Protein AF-A0A1I1ZX93-F1 (afdb_monomer)

Solvent-accessible surface area (backbone atoms only — not comparable to full-atom values): 6500 Å² total; per-residue (Å²): 134,80,71,89,68,64,62,81,87,48,62,95,45,62,65,57,70,69,57,46,49,52,34,53,52,52,61,56,42,41,72,55,48,50,51,49,38,54,50,45,72,72,42,89,90,62,54,70,66,58,43,51,51,46,43,49,55,51,48,22,47,54,53,23,50,68,76,40,60,74,93,37,45,62,59,43,50,40,35,64,66,70,63,45,89,54,87,86,48,97,61,74,73,44,48,66,49,41,37,47,34,44,40,38,29,28,51,56,66,64,77,100

Radius of gyration: 15.12 Å; Cα contacts (8 Å, |Δi|>4): 85; chains: 1; bounding box: 36×27×42 Å

Secondary structure (DSSP, 8-state):
---TT--TT-GGGPPPHHHHHHHHHHHHTHHHHHHHHHHHHHSTT--HHHHHHHHHHHHHHHHHHHTS-HHHHHHHHHHHHS----TT-S-TTHHHHHHHHHHHHHHHTT--

Structure (mmCIF, N/CA/C/O backbone):
data_AF-A0A1I1ZX93-F1
#
_entry.id   AF-A0A1I1ZX93-F1
#
loop_
_atom_site.group_PDB
_atom_site.id
_atom_site.type_symbol
_atom_site.label_atom_id
_atom_site.label_alt_id
_atom_site.label_comp_id
_atom_site.label_asym_id
_atom_site.label_entity_id
_atom_site.label_seq_id
_atom_site.pdbx_PDB_ins_code
_atom_site.Cartn_x
_atom_site.Cartn_y
_atom_site.Cartn_z
_atom_site.occupancy
_atom_site.B_iso_or_equiv
_atom_site.auth_seq_id
_atom_site.auth_comp_id
_atom_site.auth_asym_id
_atom_site.auth_atom_id
_atom_site.pdbx_PDB_model_num
ATOM 1 N N . MET A 1 1 ? -7.519 0.123 -19.230 1.00 47.06 1 MET A N 1
ATOM 2 C CA . MET A 1 1 ? -6.353 0.951 -18.843 1.00 47.06 1 MET A CA 1
ATOM 3 C C . MET A 1 1 ? -5.118 0.078 -19.009 1.00 47.06 1 MET A C 1
ATOM 5 O O . MET A 1 1 ? -5.168 -1.063 -18.581 1.00 47.06 1 MET A O 1
ATOM 9 N N . ALA A 1 2 ? -4.073 0.535 -19.701 1.00 46.06 2 ALA A N 1
ATOM 10 C CA . ALA A 1 2 ? -2.895 -0.296 -19.967 1.00 46.06 2 ALA A CA 1
ATOM 11 C C . ALA A 1 2 ? -1.992 -0.417 -18.722 1.00 46.06 2 ALA A C 1
ATOM 13 O O . ALA A 1 2 ? -1.855 0.540 -17.957 1.00 46.06 2 ALA A O 1
ATOM 14 N N . ARG A 1 3 ? -1.366 -1.589 -18.534 1.00 57.75 3 ARG A N 1
ATOM 15 C CA . ARG A 1 3 ? -0.427 -1.935 -17.445 1.00 57.75 3 ARG A CA 1
ATOM 16 C C . ARG A 1 3 ? 0.922 -1.213 -17.577 1.00 57.75 3 ARG A C 1
ATOM 18 O O . ARG A 1 3 ? 1.964 -1.855 -17.519 1.00 57.75 3 ARG A O 1
ATOM 25 N N . GLU A 1 4 ? 0.937 0.104 -17.774 1.00 54.69 4 GLU A N 1
ATOM 26 C CA . GLU A 1 4 ? 2.149 0.852 -18.169 1.00 54.69 4 GLU A CA 1
ATOM 27 C C . GLU A 1 4 ? 3.353 0.692 -17.215 1.00 54.69 4 GLU A C 1
ATOM 29 O O . GLU A 1 4 ? 4.476 1.022 -17.585 1.00 54.69 4 GLU A O 1
ATOM 34 N N . TRP A 1 5 ? 3.158 0.154 -16.003 1.00 62.34 5 TRP A N 1
ATOM 35 C CA . TRP A 1 5 ? 4.179 0.137 -14.952 1.00 62.34 5 TRP A CA 1
ATOM 36 C C . TRP A 1 5 ? 4.493 -1.242 -14.355 1.00 62.34 5 TRP A C 1
ATOM 38 O O . TRP A 1 5 ? 5.454 -1.338 -13.591 1.00 62.34 5 TRP A O 1
ATOM 48 N N . GLN A 1 6 ? 3.713 -2.294 -1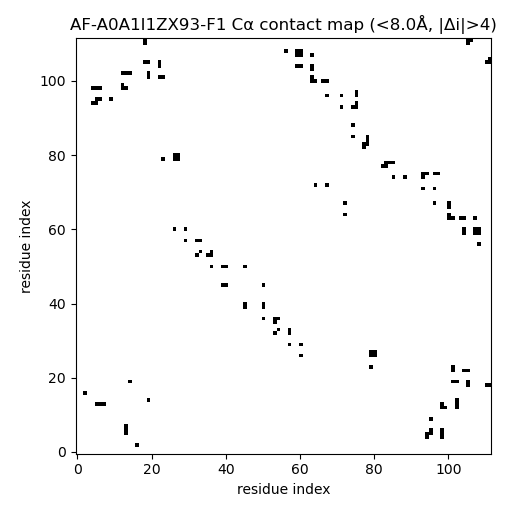4.644 1.00 70.44 6 GLN A N 1
ATOM 49 C CA . GLN A 1 6 ? 4.033 -3.646 -14.160 1.00 70.44 6 GLN A CA 1
ATOM 50 C C . GLN A 1 6 ? 5.005 -4.325 -15.122 1.00 70.44 6 GLN A C 1
ATOM 52 O O . GLN A 1 6 ? 4.723 -4.486 -16.309 1.00 70.44 6 GLN A O 1
ATOM 57 N N . GLN A 1 7 ? 6.148 -4.757 -14.603 1.00 77.25 7 GLN A N 1
ATOM 58 C CA . GLN A 1 7 ? 7.121 -5.499 -15.388 1.00 77.25 7 GLN A CA 1
ATOM 59 C C . GLN A 1 7 ? 6.656 -6.948 -15.526 1.00 77.25 7 GLN A C 1
ATOM 61 O O . GLN A 1 7 ? 6.523 -7.670 -14.539 1.00 77.25 7 GLN A O 1
ATOM 66 N N . THR A 1 8 ? 6.461 -7.395 -16.765 1.00 77.38 8 THR A N 1
ATOM 67 C CA . THR A 1 8 ? 6.012 -8.761 -17.083 1.00 77.38 8 THR A CA 1
ATOM 68 C C . THR A 1 8 ? 7.072 -9.826 -16.809 1.00 77.38 8 THR A C 1
ATOM 70 O O . THR A 1 8 ? 6.731 -10.981 -16.589 1.00 77.38 8 THR A O 1
ATOM 73 N N . LYS A 1 9 ? 8.356 -9.442 -16.772 1.00 79.44 9 LYS A N 1
ATOM 74 C CA . LYS A 1 9 ? 9.471 -10.345 -16.441 1.00 79.44 9 LYS A CA 1
ATOM 75 C C . LYS A 1 9 ? 9.497 -10.762 -14.968 1.00 79.44 9 LYS A C 1
ATOM 77 O O . LYS A 1 9 ? 10.142 -11.748 -14.639 1.00 79.44 9 LYS A O 1
ATOM 82 N N . MET A 1 10 ? 8.839 -10.009 -14.085 1.00 81.50 10 MET A N 1
ATOM 83 C CA . MET A 1 10 ? 8.834 -10.273 -12.648 1.00 81.50 10 MET A CA 1
ATOM 84 C C . MET A 1 10 ? 7.526 -10.977 -12.261 1.00 81.50 10 MET A C 1
ATOM 86 O O . MET A 1 10 ? 6.627 -10.373 -11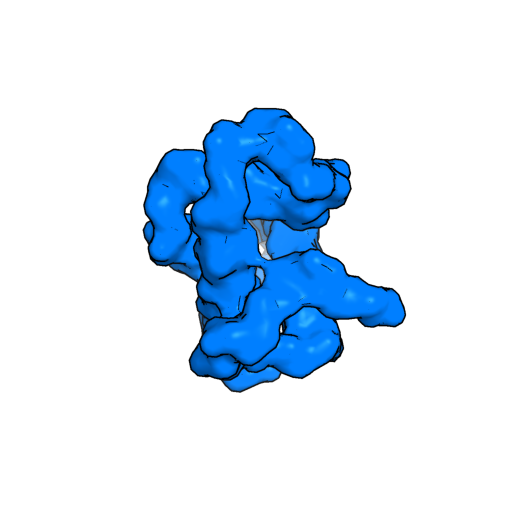.677 1.00 81.50 10 MET A O 1
ATOM 90 N N . THR A 1 11 ? 7.420 -12.248 -12.653 1.00 80.88 11 THR A N 1
ATOM 91 C CA . THR A 1 11 ? 6.194 -13.063 -12.585 1.00 80.88 11 THR A CA 1
ATOM 92 C C . THR A 1 11 ? 5.679 -13.262 -11.164 1.00 80.88 11 THR A C 1
ATOM 94 O O . THR A 1 11 ? 4.477 -13.163 -10.944 1.00 80.88 11 THR A O 1
ATOM 97 N N . ASP A 1 12 ? 6.575 -13.447 -10.194 1.00 86.69 12 ASP A N 1
ATOM 98 C CA . ASP A 1 12 ? 6.211 -13.763 -8.801 1.00 86.69 12 ASP A CA 1
ATOM 99 C C . ASP A 1 12 ? 5.493 -12.610 -8.086 1.00 86.69 12 ASP A C 1
ATOM 101 O O . ASP A 1 12 ? 4.823 -12.806 -7.080 1.00 86.69 12 ASP A O 1
ATOM 105 N N . PHE A 1 13 ? 5.635 -11.392 -8.610 1.00 87.94 13 PHE A N 1
ATOM 106 C CA . PHE A 1 13 ? 5.052 -10.173 -8.051 1.00 87.94 13 PHE A CA 1
ATOM 107 C C . PHE A 1 13 ? 4.039 -9.545 -9.015 1.00 87.94 13 PHE A C 1
ATOM 109 O O . PHE A 1 13 ? 3.766 -8.341 -8.952 1.00 87.94 13 PHE A O 1
ATOM 116 N N . LEU A 1 14 ? 3.544 -10.319 -9.983 1.00 88.81 14 LEU A N 1
ATOM 117 C CA . LEU A 1 14 ? 2.541 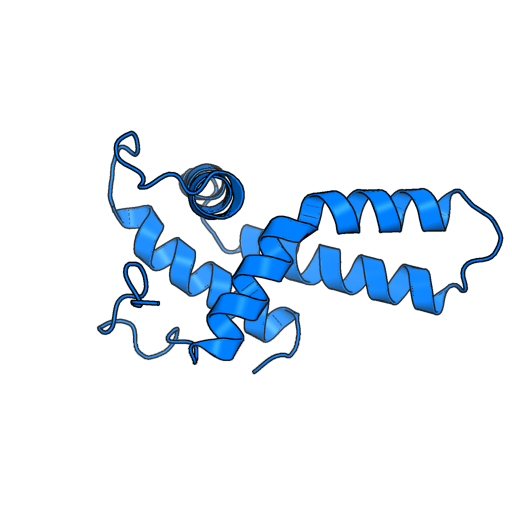-9.862 -10.931 1.00 88.81 14 LEU A CA 1
ATOM 118 C C . LEU A 1 14 ? 1.157 -9.972 -10.284 1.00 88.81 14 LEU A C 1
ATOM 120 O O . LEU A 1 14 ? 0.744 -11.047 -9.862 1.00 88.81 14 LEU A O 1
ATOM 124 N N . LEU A 1 15 ? 0.440 -8.853 -10.209 1.00 88.81 15 LEU A N 1
ATOM 125 C CA . LEU A 1 15 ? -0.923 -8.826 -9.680 1.00 88.81 15 LEU A CA 1
ATOM 126 C C . LEU A 1 15 ? -1.940 -8.823 -10.826 1.00 88.81 15 LEU A C 1
ATOM 128 O O . LEU A 1 15 ? -1.692 -8.126 -11.816 1.00 88.81 15 LEU A O 1
ATOM 132 N N . PRO A 1 16 ? -3.097 -9.499 -10.671 1.00 91.19 16 PRO A N 1
ATOM 133 C CA . PRO A 1 16 ? -4.268 -9.258 -11.511 1.00 91.19 16 PRO A CA 1
ATOM 134 C C . PRO A 1 16 ? -4.642 -7.771 -11.527 1.00 91.19 16 PR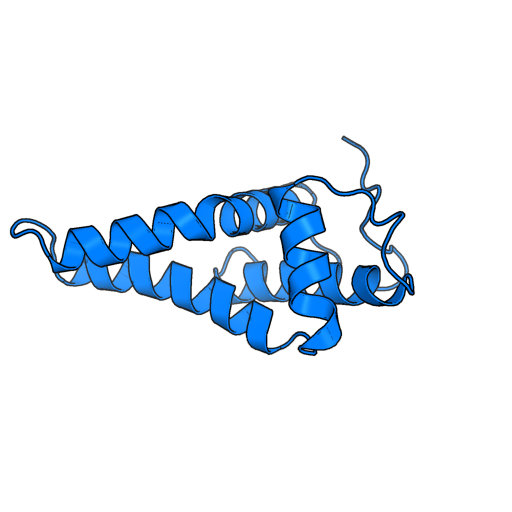O A C 1
ATOM 136 O O . PRO A 1 16 ? -4.374 -7.051 -10.560 1.00 91.19 16 PRO A O 1
ATOM 139 N N . ASP A 1 17 ? -5.272 -7.305 -12.604 1.00 88.06 17 ASP A N 1
ATOM 140 C CA . ASP A 1 17 ? -5.546 -5.876 -12.808 1.00 88.06 17 ASP A CA 1
ATOM 141 C C . ASP A 1 17 ? -6.423 -5.314 -11.683 1.00 88.06 17 ASP A C 1
ATOM 143 O O . ASP A 1 17 ? -6.138 -4.246 -11.135 1.00 88.06 17 ASP A O 1
ATOM 147 N N . GLU A 1 18 ? -7.447 -6.061 -11.279 1.00 90.50 18 GLU A N 1
ATOM 148 C CA . GLU A 1 18 ? -8.370 -5.686 -10.211 1.00 90.50 18 GLU A CA 1
ATOM 149 C C . GLU A 1 18 ? -7.623 -5.490 -8.891 1.00 90.50 18 GLU A C 1
ATOM 151 O O . GLU A 1 18 ? -7.773 -4.458 -8.233 1.00 90.50 18 GLU A O 1
ATOM 156 N N . VAL A 1 19 ? -6.763 -6.449 -8.542 1.00 92.31 19 VAL A N 1
ATOM 157 C CA . VAL A 1 19 ? -5.952 -6.411 -7.321 1.00 92.31 19 VAL A CA 1
ATOM 158 C C . VAL A 1 19 ? -4.962 -5.253 -7.376 1.00 92.31 19 VAL A C 1
ATOM 160 O O . VAL A 1 19 ? -4.836 -4.493 -6.416 1.00 92.31 19 VAL A O 1
ATOM 163 N N . TYR A 1 20 ? -4.293 -5.061 -8.515 1.00 91.38 20 TYR A N 1
ATOM 164 C CA . TYR A 1 20 ? -3.365 -3.954 -8.714 1.00 91.38 20 TYR A CA 1
ATOM 165 C C . TYR A 1 20 ? -4.038 -2.605 -8.450 1.00 91.38 20 TYR A C 1
ATOM 167 O O . TYR A 1 20 ? -3.515 -1.789 -7.681 1.00 91.38 20 TYR A O 1
ATOM 175 N N . TYR A 1 21 ? -5.209 -2.373 -9.050 1.00 90.56 21 TYR A N 1
ATOM 176 C CA . TYR A 1 21 ? -5.9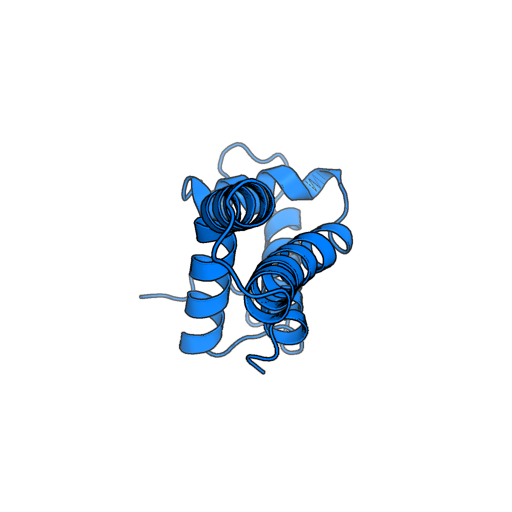44 -1.133 -8.842 1.00 90.56 21 TYR A CA 1
ATOM 177 C C . TYR A 1 21 ? -6.431 -1.002 -7.401 1.00 90.56 21 TYR A C 1
ATOM 179 O O . TYR A 1 21 ? -6.287 0.079 -6.830 1.00 90.56 21 TYR A O 1
ATOM 187 N N . GLN A 1 22 ? -6.932 -2.070 -6.778 1.00 93.06 22 GLN A N 1
ATOM 188 C CA . GLN A 1 22 ? -7.331 -2.047 -5.367 1.00 93.06 22 GLN A CA 1
ATOM 189 C C . GLN A 1 22 ? -6.173 -1.636 -4.449 1.00 93.06 22 GLN A C 1
ATOM 191 O O . GLN A 1 22 ? -6.339 -0.733 -3.626 1.00 93.06 22 GLN A O 1
ATOM 196 N N . CYS A 1 23 ? -4.982 -2.213 -4.627 1.00 93.69 23 CYS A N 1
ATOM 197 C CA . CYS A 1 23 ? -3.795 -1.829 -3.863 1.00 93.69 23 CYS A CA 1
ATOM 198 C C . CYS A 1 23 ? -3.405 -0.372 -4.117 1.00 93.69 23 CYS A C 1
ATOM 200 O O . CYS A 1 23 ? -3.092 0.367 -3.184 1.00 93.69 23 CYS A O 1
ATOM 202 N N . LEU A 1 24 ? -3.458 0.069 -5.372 1.00 93.00 24 LEU A N 1
ATOM 203 C CA . LEU A 1 24 ? -3.116 1.434 -5.754 1.00 93.00 24 LEU A CA 1
ATOM 204 C C . LEU A 1 24 ? -4.075 2.461 -5.124 1.00 93.00 24 LEU A C 1
ATOM 206 O O . LEU A 1 24 ? -3.622 3.470 -4.578 1.00 93.00 24 LEU A O 1
ATOM 210 N N . TRP A 1 25 ? -5.381 2.186 -5.123 1.00 93.31 25 TRP A N 1
ATOM 211 C CA . TRP A 1 25 ? -6.382 3.002 -4.430 1.00 93.31 25 TRP A CA 1
ATOM 212 C C . TRP A 1 25 ? -6.206 2.972 -2.910 1.00 93.31 25 TRP A C 1
ATOM 214 O O . TRP A 1 25 ? -6.271 4.026 -2.278 1.00 93.31 25 TRP A O 1
ATOM 224 N N . ALA A 1 26 ? -5.913 1.809 -2.325 1.00 93.88 26 ALA A N 1
ATOM 225 C CA . ALA A 1 26 ? -5.659 1.685 -0.891 1.00 93.88 26 ALA A CA 1
ATOM 226 C C . ALA A 1 26 ? -4.450 2.526 -0.448 1.00 93.88 26 ALA A C 1
ATOM 228 O O . ALA A 1 26 ? -4.520 3.234 0.556 1.00 93.88 26 ALA A O 1
ATOM 229 N N . VAL A 1 27 ? -3.359 2.513 -1.222 1.00 94.50 27 VAL A N 1
ATOM 230 C CA . VAL A 1 27 ? -2.172 3.338 -0.946 1.00 94.50 27 VAL A CA 1
ATOM 231 C C . VAL A 1 27 ? -2.490 4.830 -1.072 1.00 94.50 27 VAL A C 1
ATOM 233 O O . VAL A 1 27 ? -2.045 5.620 -0.239 1.00 94.50 27 VAL A O 1
ATOM 236 N N . ARG A 1 28 ? -3.286 5.239 -2.069 1.00 93.44 28 ARG A N 1
ATOM 237 C CA . ARG A 1 28 ? -3.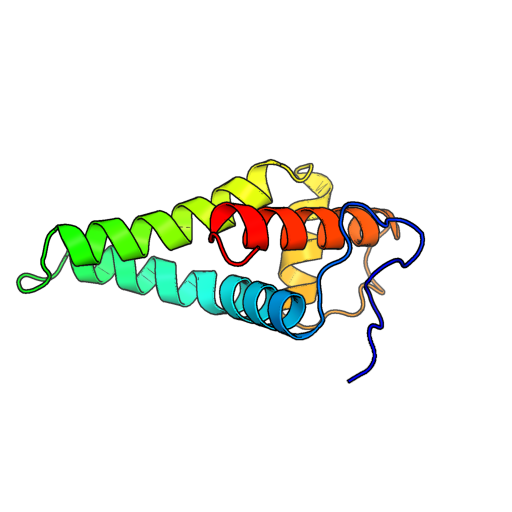735 6.639 -2.201 1.00 93.44 28 ARG A CA 1
ATOM 238 C C . ARG A 1 28 ? -4.562 7.097 -1.007 1.00 93.44 28 ARG A C 1
ATOM 240 O O . ARG A 1 28 ? -4.387 8.218 -0.533 1.00 93.44 28 ARG A O 1
ATOM 247 N N . ASP A 1 29 ? -5.428 6.223 -0.507 1.00 94.38 29 ASP A N 1
ATOM 248 C CA . ASP A 1 29 ? -6.298 6.521 0.628 1.00 94.38 29 ASP A CA 1
ATOM 249 C C . ASP A 1 29 ? -5.563 6.461 1.980 1.00 94.38 29 ASP A C 1
ATOM 251 O O . ASP A 1 29 ? -6.133 6.824 3.007 1.00 94.38 29 ASP A O 1
ATOM 255 N N . LEU A 1 30 ? -4.278 6.075 2.010 1.00 93.50 30 LEU A N 1
ATOM 256 C CA . LEU A 1 30 ? -3.501 5.896 3.242 1.00 93.50 30 LEU A CA 1
ATOM 257 C C . LEU A 1 30 ? -3.573 7.109 4.176 1.00 93.50 30 LEU A C 1
ATOM 259 O O . LEU A 1 30 ? -3.908 6.958 5.348 1.00 93.50 30 LEU A O 1
ATOM 263 N N . ARG A 1 31 ? -3.339 8.328 3.666 1.00 92.25 31 ARG A N 1
ATOM 264 C CA . ARG A 1 31 ? -3.387 9.549 4.500 1.00 92.25 31 ARG A CA 1
ATOM 265 C C . ARG A 1 31 ? -4.789 9.842 5.039 1.00 92.25 31 ARG A C 1
ATOM 267 O O . ARG A 1 31 ? -4.935 10.520 6.057 1.00 92.25 31 ARG A O 1
ATOM 274 N N . ARG A 1 32 ? -5.840 9.409 4.339 1.00 94.50 32 ARG A N 1
ATOM 275 C CA . ARG A 1 32 ? -7.220 9.532 4.822 1.00 94.50 32 ARG A CA 1
ATOM 276 C C . ARG A 1 32 ? -7.494 8.484 5.898 1.00 94.50 32 ARG A C 1
ATOM 278 O O . ARG A 1 32 ? -8.032 8.853 6.936 1.00 94.50 32 ARG A O 1
ATOM 285 N N . MET A 1 33 ? -7.069 7.236 5.691 1.00 94.19 33 MET A N 1
ATOM 286 C CA . MET A 1 33 ? -7.193 6.154 6.675 1.00 94.19 33 MET A CA 1
ATOM 287 C C . MET A 1 33 ? -6.432 6.460 7.971 1.00 94.19 33 MET A C 1
ATOM 289 O O . MET A 1 33 ? -6.966 6.244 9.053 1.00 94.19 33 MET A O 1
ATOM 293 N N . GLU A 1 34 ? -5.233 7.039 7.883 1.00 94.38 34 GLU A N 1
ATOM 294 C CA . GLU A 1 34 ? -4.450 7.473 9.052 1.00 94.38 34 GLU A CA 1
ATOM 295 C C . GLU A 1 34 ? -5.184 8.527 9.881 1.00 94.38 34 GLU A C 1
ATOM 297 O O . GLU A 1 34 ? -5.299 8.401 11.101 1.00 94.38 34 GLU A O 1
ATOM 302 N N . ARG A 1 35 ? -5.730 9.552 9.215 1.00 95.19 35 ARG A N 1
ATOM 303 C CA . ARG A 1 35 ? -6.537 10.582 9.882 1.00 95.19 35 ARG A CA 1
ATOM 304 C C . ARG A 1 35 ? -7.803 9.989 10.489 1.00 95.19 35 ARG A C 1
ATOM 306 O O . ARG A 1 35 ? -8.140 10.328 11.616 1.00 95.19 35 ARG A O 1
ATOM 313 N N . ALA A 1 36 ? -8.470 9.083 9.777 1.00 93.00 36 ALA A N 1
ATOM 314 C CA . ALA A 1 36 ? -9.655 8.403 10.283 1.00 93.00 36 ALA A CA 1
ATOM 315 C C . ALA A 1 36 ? -9.339 7.580 11.542 1.00 93.00 36 ALA A C 1
ATOM 317 O O . ALA A 1 36 ? -10.043 7.721 12.534 1.00 93.00 36 ALA A O 1
ATOM 318 N N . ALA A 1 37 ? -8.259 6.793 11.548 1.00 93.12 37 ALA A N 1
ATOM 319 C CA . ALA A 1 37 ? -7.844 6.015 12.717 1.00 93.12 37 ALA A CA 1
ATOM 320 C C . ALA A 1 37 ? -7.531 6.908 13.932 1.00 93.12 37 ALA A C 1
ATOM 322 O O . ALA A 1 37 ? -7.931 6.594 15.053 1.00 93.12 37 ALA A O 1
ATOM 323 N N . MET A 1 38 ? -6.854 8.040 13.711 1.00 93.50 38 MET A N 1
ATOM 324 C CA . MET A 1 38 ? -6.548 9.009 14.768 1.00 93.50 38 MET A CA 1
ATOM 325 C C . MET A 1 38 ? -7.817 9.659 15.338 1.00 93.50 38 MET A C 1
ATOM 327 O O . MET A 1 38 ? -7.981 9.729 16.554 1.00 93.50 38 MET A O 1
ATOM 331 N N . GLU A 1 39 ? -8.738 10.089 14.475 1.00 93.75 39 GLU A N 1
ATOM 332 C CA . GLU A 1 39 ? -10.011 10.685 14.894 1.00 93.75 39 GLU A CA 1
ATOM 333 C C . GLU A 1 39 ? -10.913 9.676 15.613 1.00 93.75 39 GLU A C 1
ATOM 335 O O . GLU A 1 39 ? -11.528 10.022 16.621 1.00 93.75 39 GLU A O 1
ATOM 340 N N . MET A 1 40 ? -10.959 8.423 15.149 1.00 92.12 40 MET A N 1
ATOM 341 C CA . MET A 1 40 ? -11.728 7.356 15.801 1.00 92.12 40 MET A CA 1
ATOM 342 C C . MET A 1 40 ? -11.232 7.070 17.220 1.00 92.12 40 MET A C 1
ATOM 344 O O . MET A 1 40 ? -12.041 6.767 18.085 1.00 92.12 40 MET A O 1
ATOM 348 N N . LYS A 1 41 ? -9.924 7.199 17.481 1.00 90.69 41 LYS A N 1
ATOM 349 C CA . LYS A 1 41 ? -9.374 7.086 18.841 1.00 90.69 41 LYS A C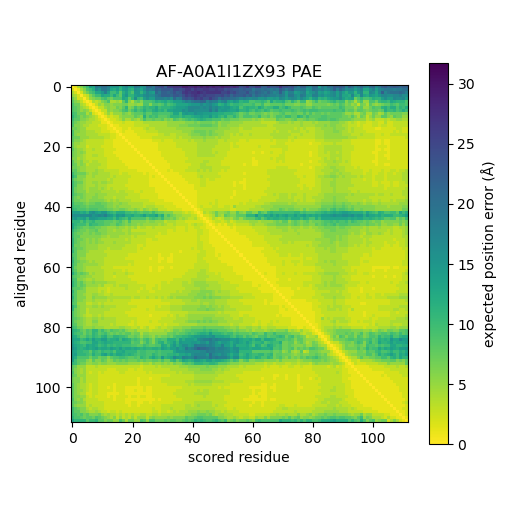A 1
ATOM 350 C C . LYS A 1 41 ? -9.723 8.266 19.741 1.00 90.69 41 LYS A C 1
ATOM 352 O O . LYS A 1 41 ? -9.792 8.101 20.952 1.00 90.69 41 LYS A O 1
ATOM 357 N N . LYS A 1 42 ? -9.862 9.459 19.162 1.00 91.06 42 LYS A N 1
ATOM 358 C CA . LYS A 1 42 ? -10.126 10.694 19.908 1.00 91.06 42 LYS A CA 1
ATOM 359 C C . LYS A 1 42 ? -11.605 10.853 20.259 1.00 91.06 42 LYS A C 1
ATOM 361 O O . LYS A 1 42 ? -11.925 11.492 21.256 1.00 91.06 42 LYS A O 1
ATOM 366 N N . ARG A 1 43 ? -12.499 10.330 19.419 1.00 88.69 43 ARG A N 1
ATOM 367 C CA . ARG A 1 43 ? -13.949 10.435 19.596 1.00 88.69 43 ARG A CA 1
ATOM 368 C C . ARG A 1 43 ? -14.501 9.215 20.316 1.00 88.69 43 ARG A C 1
ATOM 370 O O . ARG A 1 43 ? -14.193 8.083 19.959 1.00 88.69 43 ARG A O 1
ATOM 377 N N . GLU A 1 44 ? -15.397 9.453 21.261 1.00 78.31 44 GLU A N 1
ATOM 378 C CA . GLU A 1 44 ? -16.243 8.400 21.815 1.00 78.31 44 GLU A CA 1
ATOM 379 C C . GLU A 1 44 ? -17.286 7.967 20.766 1.00 78.31 44 GLU A C 1
ATOM 381 O O . GLU A 1 44 ? -17.752 8.783 19.968 1.00 78.31 44 GLU A O 1
ATOM 386 N N . GLY A 1 45 ? -17.626 6.674 20.729 1.00 85.06 45 GLY A N 1
ATOM 387 C CA . GLY A 1 45 ? -18.656 6.125 19.831 1.00 85.06 45 GLY A CA 1
ATOM 388 C C . GLY A 1 45 ? -18.174 5.141 18.759 1.00 85.06 45 GLY A C 1
ATOM 389 O O . GLY A 1 45 ? -19.008 4.542 18.084 1.00 85.06 45 GLY A O 1
ATOM 390 N N . TYR A 1 46 ? -16.865 4.915 18.619 1.00 90.25 46 TYR A N 1
ATOM 391 C CA . TYR A 1 46 ? -16.331 3.824 17.794 1.00 90.25 46 TYR A CA 1
ATOM 392 C C . TYR A 1 46 ? -16.016 2.602 18.650 1.00 90.25 46 TYR A C 1
ATOM 394 O O . TYR A 1 46 ? -15.451 2.722 19.738 1.00 90.25 46 TYR A O 1
ATOM 402 N N . SER A 1 47 ? -16.350 1.409 18.154 1.00 94.25 47 SER A N 1
ATOM 403 C CA . SER A 1 47 ? -15.992 0.185 18.865 1.00 94.25 47 SER A CA 1
ATOM 404 C C . SER A 1 47 ? -14.477 -0.061 18.786 1.00 94.25 47 SER A C 1
ATOM 406 O O . SER A 1 47 ? -13.849 0.261 17.769 1.00 94.25 47 SER A O 1
ATOM 408 N N . PRO A 1 48 ? -13.870 -0.696 19.806 1.00 92.56 48 PRO A N 1
ATOM 409 C CA . PRO A 1 48 ? -12.456 -1.067 19.760 1.00 92.56 48 PRO A CA 1
ATOM 410 C C . PRO A 1 48 ? -12.096 -1.870 18.504 1.00 92.56 48 PRO A C 1
ATOM 412 O O . PRO A 1 48 ? -11.049 -1.646 17.904 1.00 92.56 48 PRO A O 1
ATOM 415 N N . LEU A 1 49 ? -13.000 -2.741 18.045 1.00 92.62 49 LEU A N 1
ATOM 416 C CA . LEU A 1 49 ? -12.806 -3.539 16.837 1.00 92.62 49 LEU A CA 1
ATOM 417 C C . LEU A 1 49 ? -12.741 -2.680 15.563 1.00 92.62 49 LEU A C 1
ATOM 419 O O . LEU A 1 49 ? -11.917 -2.950 14.691 1.00 92.62 49 LEU A O 1
ATOM 423 N N . GLN A 1 50 ? -13.568 -1.634 15.451 1.00 92.31 50 GLN A N 1
ATOM 424 C CA . GLN A 1 50 ? -13.522 -0.707 14.312 1.00 92.31 50 GLN A CA 1
ATOM 425 C C . GLN A 1 50 ? -12.182 0.029 14.249 1.00 92.31 50 GLN A C 1
ATOM 427 O O . GLN A 1 50 ? -11.572 0.105 13.179 1.00 92.31 50 GLN A O 1
ATOM 432 N N . ILE A 1 51 ? -11.703 0.514 15.400 1.00 93.31 51 ILE A N 1
ATOM 433 C CA . ILE A 1 51 ? -10.399 1.177 15.518 1.00 93.31 51 ILE A CA 1
ATOM 434 C C . ILE A 1 51 ? -9.288 0.195 15.137 1.00 93.31 51 ILE A C 1
ATOM 436 O O . ILE A 1 51 ? -8.475 0.498 14.264 1.00 93.31 51 ILE A O 1
ATOM 440 N N . MET A 1 52 ? -9.286 -1.005 15.727 1.00 92.69 52 MET A N 1
ATOM 441 C CA . MET A 1 52 ? -8.284 -2.038 15.452 1.00 92.69 52 MET A CA 1
ATOM 442 C C . MET A 1 52 ? -8.231 -2.420 13.973 1.00 92.69 52 MET A C 1
ATOM 444 O O . MET A 1 52 ? -7.138 -2.558 13.427 1.00 92.69 52 MET A O 1
ATOM 448 N N . ASN A 1 53 ? -9.384 -2.566 13.316 1.00 92.94 53 ASN A N 1
ATOM 449 C CA . ASN A 1 53 ? -9.448 -2.907 11.897 1.00 92.94 53 ASN A CA 1
ATOM 450 C C . ASN A 1 53 ? -8.882 -1.775 11.021 1.00 92.94 53 ASN A C 1
ATOM 452 O O . ASN A 1 53 ? -8.035 -2.013 10.158 1.00 92.94 53 ASN A O 1
ATOM 456 N N . MET A 1 54 ? -9.278 -0.522 11.282 1.00 93.44 54 MET A N 1
ATOM 457 C CA . MET A 1 54 ? -8.743 0.629 10.547 1.00 93.44 54 MET A CA 1
ATOM 458 C C . MET A 1 54 ? -7.220 0.739 10.711 1.00 93.44 54 MET A C 1
ATOM 460 O O . MET A 1 54 ? -6.490 0.909 9.733 1.00 93.44 54 MET A O 1
ATOM 464 N N . GLU A 1 55 ? -6.720 0.577 11.934 1.00 94.94 55 GLU A N 1
ATOM 465 C CA . GLU A 1 55 ? -5.284 0.576 12.196 1.00 94.94 55 GLU A CA 1
ATOM 466 C C . GLU A 1 55 ? -4.553 -0.594 11.550 1.00 94.94 55 GLU A C 1
ATOM 468 O O . GLU A 1 55 ? -3.440 -0.412 11.062 1.00 94.94 55 GLU A O 1
ATOM 473 N N . ALA A 1 56 ? -5.146 -1.789 11.547 1.00 94.00 56 ALA A N 1
ATOM 474 C CA . ALA A 1 56 ? -4.551 -2.957 10.913 1.00 94.00 56 ALA A CA 1
ATOM 475 C C . ALA A 1 56 ? -4.321 -2.703 9.419 1.00 94.00 56 ALA A C 1
ATOM 477 O O . ALA A 1 56 ? -3.230 -2.975 8.923 1.00 94.00 56 ALA A O 1
ATOM 478 N N . ARG A 1 57 ? -5.282 -2.073 8.730 1.00 94.44 57 ARG A N 1
ATOM 479 C CA . ARG A 1 57 ? -5.132 -1.678 7.319 1.00 94.44 57 ARG A CA 1
ATOM 480 C C . ARG A 1 57 ? -4.022 -0.647 7.112 1.00 94.44 57 ARG A C 1
ATOM 482 O O . ARG A 1 57 ? -3.216 -0.788 6.193 1.00 94.44 57 ARG A O 1
ATOM 489 N N . VAL A 1 58 ? -3.934 0.363 7.980 1.00 96.19 58 VAL A N 1
ATOM 490 C CA . VAL A 1 58 ? -2.839 1.351 7.938 1.00 96.19 58 VAL A CA 1
ATOM 491 C C . VAL A 1 58 ? -1.485 0.669 8.159 1.00 96.19 58 VAL A C 1
ATOM 493 O O . VAL A 1 58 ? -0.545 0.895 7.392 1.00 96.19 58 VAL A O 1
ATOM 496 N N . ARG A 1 59 ? -1.386 -0.204 9.171 1.00 95.81 59 ARG A N 1
ATOM 497 C CA . ARG A 1 59 ? -0.171 -0.968 9.486 1.00 95.81 59 ARG A CA 1
ATOM 498 C C . ARG A 1 59 ? 0.231 -1.897 8.345 1.00 95.81 59 ARG A C 1
ATOM 500 O O . ARG A 1 59 ? 1.414 -1.954 8.035 1.00 95.81 59 ARG A O 1
ATOM 507 N N . ALA A 1 60 ? -0.719 -2.557 7.688 1.00 94.31 60 ALA A N 1
ATOM 508 C CA . ALA A 1 60 ? -0.471 -3.421 6.536 1.00 94.31 60 ALA A CA 1
ATOM 509 C C . ALA A 1 60 ? 0.233 -2.666 5.395 1.00 94.31 60 ALA A C 1
ATOM 511 O O . ALA A 1 60 ? 1.267 -3.113 4.889 1.00 94.31 60 ALA A O 1
ATOM 512 N N . ILE A 1 61 ? -0.275 -1.481 5.041 1.00 95.12 61 ILE A N 1
ATOM 513 C CA . ILE A 1 61 ? 0.291 -0.657 3.962 1.00 95.12 61 ILE A CA 1
ATOM 514 C C . ILE A 1 61 ? 1.647 -0.065 4.370 1.00 95.12 61 ILE A C 1
ATOM 516 O O . ILE A 1 61 ? 2.608 -0.116 3.598 1.00 95.12 61 ILE A O 1
ATOM 520 N N . ARG A 1 62 ? 1.762 0.470 5.592 1.00 94.50 62 ARG A N 1
ATOM 521 C CA . ARG A 1 62 ? 3.033 1.006 6.112 1.00 94.50 62 ARG A CA 1
ATOM 522 C C . ARG A 1 62 ? 4.102 -0.081 6.235 1.00 94.50 62 ARG A C 1
ATOM 524 O O . ARG A 1 62 ? 5.245 0.154 5.860 1.00 94.50 62 ARG A O 1
ATOM 531 N N . GLY A 1 63 ? 3.721 -1.274 6.683 1.00 94.12 63 GLY A N 1
ATOM 532 C CA . GLY A 1 63 ? 4.596 -2.441 6.770 1.00 94.12 63 GLY A CA 1
ATOM 533 C C . GLY A 1 63 ? 5.126 -2.873 5.405 1.00 94.12 63 GLY A C 1
ATOM 534 O O . GLY A 1 63 ? 6.319 -3.140 5.276 1.00 94.12 63 GLY A O 1
ATOM 535 N N . ALA A 1 64 ? 4.285 -2.846 4.364 1.00 95.19 64 ALA A N 1
ATOM 536 C CA . ALA A 1 64 ? 4.730 -3.099 2.994 1.00 95.19 64 ALA A CA 1
ATOM 537 C C . ALA A 1 64 ? 5.757 -2.054 2.518 1.00 95.19 64 ALA A C 1
ATOM 539 O O . ALA A 1 64 ? 6.724 -2.405 1.843 1.00 95.19 64 ALA A O 1
ATOM 540 N N . LEU A 1 65 ? 5.595 -0.783 2.906 1.00 93.88 65 LEU A N 1
ATOM 541 C CA . LEU A 1 65 ? 6.541 0.285 2.561 1.00 93.88 65 LEU A CA 1
ATOM 542 C C . LEU A 1 65 ? 7.896 0.118 3.272 1.00 93.88 65 LEU A C 1
ATOM 544 O O . LEU A 1 65 ? 8.929 0.459 2.698 1.00 93.88 65 LEU A O 1
ATOM 548 N N . CYS A 1 66 ? 7.919 -0.445 4.484 1.00 93.12 66 CYS A N 1
ATOM 549 C CA . CYS A 1 66 ? 9.164 -0.731 5.206 1.00 93.12 66 CYS A CA 1
ATOM 550 C C . CYS A 1 66 ? 10.062 -1.744 4.477 1.00 93.12 66 CYS A C 1
ATOM 552 O O . CYS A 1 66 ? 11.281 -1.653 4.601 1.00 93.12 66 CYS A O 1
ATOM 554 N N . GLN A 1 67 ? 9.483 -2.648 3.678 1.00 93.19 67 GLN A N 1
ATOM 555 C CA . GLN A 1 67 ? 10.223 -3.620 2.858 1.00 93.19 67 GLN A CA 1
ATOM 556 C C . GLN A 1 67 ? 10.924 -2.982 1.648 1.00 93.19 67 GLN A C 1
ATOM 558 O O . GLN A 1 67 ? 11.783 -3.598 1.020 1.00 93.19 67 GLN A O 1
ATOM 563 N N . VAL A 1 68 ? 10.561 -1.746 1.298 1.00 93.75 68 VAL A N 1
ATOM 564 C CA . VAL A 1 68 ? 11.233 -0.975 0.251 1.00 93.75 68 VAL A CA 1
ATOM 565 C C . VAL A 1 68 ? 12.441 -0.251 0.859 1.00 93.75 68 VAL A C 1
ATOM 567 O O . VAL A 1 68 ? 12.286 0.379 1.914 1.00 93.75 68 VAL A O 1
ATOM 570 N N . PRO A 1 69 ? 13.618 -0.253 0.200 1.00 94.00 69 PRO A N 1
ATOM 571 C CA . PRO A 1 69 ? 14.750 0.565 0.623 1.00 94.00 69 PRO A CA 1
ATOM 572 C C . PRO A 1 69 ? 14.374 2.047 0.706 1.00 94.00 69 PRO A C 1
ATOM 574 O O . PRO A 1 69 ? 13.679 2.570 -0.166 1.00 94.00 69 PRO A O 1
ATOM 577 N N . GLU A 1 70 ? 14.850 2.731 1.744 1.00 91.81 70 GLU A N 1
ATOM 578 C CA . GLU A 1 70 ? 14.432 4.098 2.078 1.00 91.81 70 GLU A CA 1
ATOM 579 C C . GLU A 1 70 ? 14.558 5.077 0.906 1.00 91.81 70 GLU A C 1
ATOM 581 O O . GLU A 1 70 ? 13.607 5.806 0.620 1.00 91.81 70 GLU A O 1
ATOM 586 N N . ALA A 1 71 ? 15.659 4.984 0.154 1.00 90.38 71 ALA A N 1
ATOM 587 C CA . ALA A 1 71 ? 15.942 5.807 -1.021 1.00 90.38 71 ALA A CA 1
ATOM 588 C C . ALA A 1 71 ? 14.845 5.774 -2.104 1.00 90.38 71 ALA A C 1
ATOM 590 O O . ALA A 1 71 ? 14.756 6.702 -2.899 1.00 90.38 71 ALA A O 1
ATOM 591 N N . TYR A 1 72 ? 14.002 4.733 -2.153 1.00 91.25 72 TYR A N 1
ATOM 592 C CA . TYR A 1 72 ? 12.950 4.593 -3.168 1.00 91.25 72 TYR A CA 1
ATOM 593 C C . TYR A 1 72 ? 11.534 4.859 -2.644 1.00 91.25 72 TYR A C 1
ATOM 595 O O . TYR A 1 72 ? 10.606 4.988 -3.446 1.00 91.25 72 TYR A O 1
ATOM 603 N N . ARG A 1 73 ? 11.334 4.943 -1.321 1.00 92.38 73 ARG A N 1
ATOM 604 C CA . ARG A 1 73 ? 9.991 5.047 -0.718 1.00 92.38 73 ARG A CA 1
ATOM 605 C C . ARG A 1 73 ? 9.249 6.295 -1.188 1.00 92.38 73 ARG A C 1
ATOM 607 O O . ARG A 1 73 ? 8.083 6.203 -1.572 1.00 92.38 73 ARG A O 1
ATOM 614 N N . GLU A 1 74 ? 9.923 7.445 -1.196 1.00 89.62 74 GLU A N 1
ATOM 615 C CA . GLU A 1 74 ? 9.322 8.708 -1.638 1.00 89.62 74 GLU A CA 1
ATOM 616 C C . GLU A 1 74 ? 8.920 8.652 -3.115 1.00 89.62 74 GLU A C 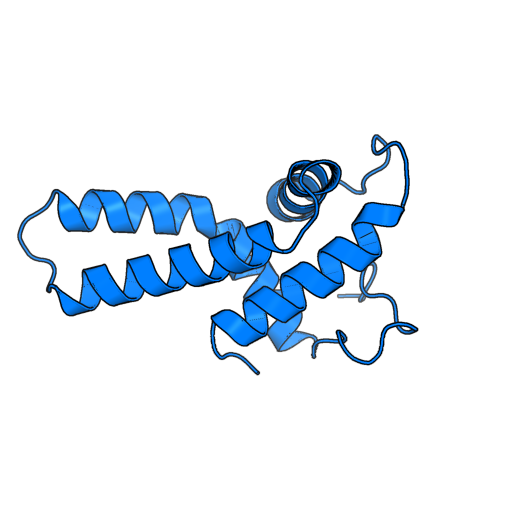1
ATOM 618 O O . GLU A 1 74 ? 7.811 9.053 -3.467 1.00 89.62 74 GLU A O 1
ATOM 623 N N . TYR A 1 75 ? 9.777 8.093 -3.971 1.00 89.06 75 TYR A N 1
ATOM 624 C CA . TYR A 1 75 ? 9.523 7.979 -5.407 1.00 89.06 75 TYR A CA 1
ATOM 625 C C . TYR A 1 75 ? 8.300 7.112 -5.704 1.00 89.06 75 TYR A C 1
ATOM 627 O O . TYR A 1 75 ? 7.427 7.505 -6.481 1.00 89.06 75 TYR A O 1
ATOM 635 N N . ILE A 1 76 ? 8.174 5.972 -5.018 1.00 90.88 76 ILE A N 1
ATOM 636 C CA . ILE A 1 76 ? 7.001 5.099 -5.141 1.00 90.88 76 ILE A CA 1
ATOM 637 C C . ILE A 1 76 ? 5.738 5.846 -4.711 1.00 90.88 76 ILE A C 1
ATOM 639 O O . ILE A 1 76 ? 4.765 5.878 -5.470 1.00 90.88 76 ILE A O 1
ATOM 643 N N . MET A 1 77 ? 5.760 6.487 -3.541 1.00 90.62 77 MET A N 1
ATOM 644 C CA . MET A 1 77 ? 4.606 7.214 -3.009 1.00 90.62 77 MET A CA 1
ATOM 645 C C . MET A 1 77 ? 4.197 8.383 -3.912 1.00 90.62 77 MET A C 1
ATOM 647 O O . MET A 1 77 ? 3.013 8.518 -4.224 1.00 90.62 77 MET A O 1
ATOM 651 N N . ARG A 1 78 ? 5.154 9.179 -4.404 1.00 88.69 78 ARG A N 1
ATOM 652 C CA . ARG A 1 78 ? 4.904 10.256 -5.377 1.00 88.69 78 ARG A CA 1
ATOM 653 C C . ARG A 1 78 ? 4.322 9.722 -6.680 1.00 88.69 78 ARG A C 1
ATOM 655 O O . ARG A 1 78 ? 3.325 10.262 -7.151 1.00 88.69 78 ARG A O 1
ATOM 662 N N . SER A 1 79 ? 4.861 8.624 -7.210 1.00 89.06 79 SER A N 1
ATOM 663 C CA . SER A 1 79 ? 4.338 8.020 -8.443 1.00 89.06 79 SER A CA 1
ATOM 664 C C . SER A 1 79 ? 2.886 7.541 -8.305 1.00 89.06 79 SER A C 1
ATOM 666 O O . SER A 1 79 ? 2.148 7.499 -9.286 1.00 89.06 79 SER A O 1
ATOM 668 N N . ILE A 1 80 ? 2.461 7.142 -7.100 1.00 89.62 80 ILE A N 1
ATOM 669 C CA . ILE A 1 80 ? 1.107 6.633 -6.847 1.00 89.62 80 ILE A CA 1
ATOM 670 C C . ILE A 1 80 ? 0.137 7.778 -6.535 1.00 89.62 80 ILE A C 1
ATOM 672 O O . ILE A 1 80 ? -0.967 7.803 -7.084 1.00 89.62 80 ILE A O 1
ATOM 676 N N . ILE A 1 81 ? 0.534 8.709 -5.663 1.00 87.06 81 ILE A N 1
ATOM 677 C CA . ILE A 1 81 ? -0.324 9.792 -5.157 1.00 87.06 81 ILE A CA 1
ATOM 678 C C . ILE A 1 81 ? -0.416 10.955 -6.146 1.00 87.06 81 ILE A C 1
ATOM 680 O O . ILE A 1 81 ? -1.509 11.467 -6.363 1.00 87.06 81 ILE A O 1
ATOM 684 N N . ALA A 1 82 ? 0.712 11.376 -6.719 1.00 80.81 82 ALA A N 1
ATOM 685 C CA . ALA A 1 82 ? 0.796 12.529 -7.618 1.00 80.81 82 ALA A CA 1
ATOM 686 C C . ALA A 1 82 ? 0.812 12.133 -9.102 1.00 80.81 82 ALA A C 1
ATOM 688 O O . ALA A 1 82 ? 0.980 12.996 -9.958 1.00 80.81 82 ALA A O 1
ATOM 689 N 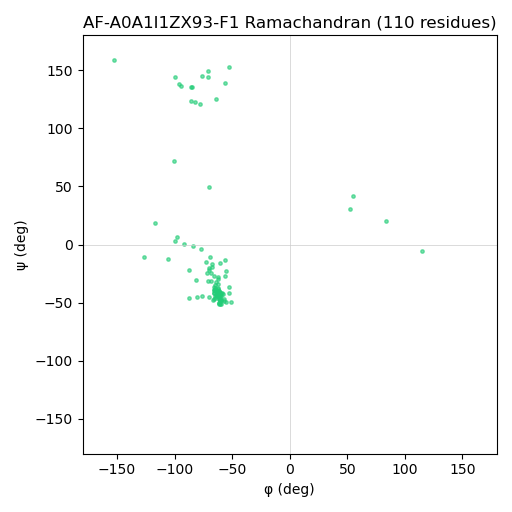N . HIS A 1 83 ? 0.685 10.832 -9.398 1.00 77.38 83 HIS A N 1
ATOM 690 C CA . HIS A 1 83 ? 0.775 10.266 -10.749 1.00 77.38 83 HIS A CA 1
ATOM 691 C C . HIS A 1 83 ? 2.046 10.696 -11.493 1.00 77.38 83 HIS A C 1
ATOM 693 O O . HIS A 1 83 ? 2.051 10.809 -12.717 1.00 77.38 83 HIS A O 1
ATOM 699 N N . ASP A 1 84 ? 3.129 10.939 -10.750 1.00 77.12 84 ASP A N 1
ATOM 700 C CA . ASP A 1 84 ? 4.401 11.322 -11.343 1.00 77.12 84 ASP A CA 1
ATOM 701 C C . ASP A 1 84 ? 4.927 10.164 -12.203 1.00 77.12 84 ASP A C 1
ATOM 703 O O . ASP A 1 84 ? 5.076 9.028 -11.742 1.00 77.12 84 ASP A O 1
ATOM 707 N N . THR A 1 85 ? 5.200 10.473 -13.469 1.00 70.19 85 THR A N 1
ATOM 708 C CA . THR A 1 85 ? 5.784 9.541 -14.446 1.00 70.19 85 THR A CA 1
ATOM 709 C C . THR A 1 85 ? 7.241 9.197 -14.132 1.00 70.19 85 THR A C 1
ATOM 711 O O . THR A 1 85 ? 7.794 8.265 -14.714 1.00 70.19 85 THR A O 1
ATOM 714 N N . GLY A 1 86 ? 7.860 9.921 -13.196 1.00 71.50 86 GLY A N 1
ATOM 715 C CA . GLY A 1 86 ? 9.197 9.648 -12.698 1.00 71.50 86 GLY A CA 1
ATOM 716 C C . GLY A 1 86 ? 10.321 10.208 -13.556 1.00 71.50 86 GLY A C 1
ATOM 717 O O . GLY A 1 86 ? 11.459 9.772 -13.416 1.00 71.50 86 GLY A O 1
ATOM 718 N N . ARG A 1 87 ? 10.024 11.200 -14.408 1.00 68.75 87 ARG A N 1
ATOM 719 C CA . ARG A 1 87 ? 11.025 11.895 -15.243 1.00 68.75 87 ARG A CA 1
ATOM 720 C C . ARG A 1 87 ? 12.162 12.519 -14.435 1.00 68.75 87 ARG A C 1
ATOM 722 O O . ARG A 1 87 ? 13.257 12.667 -14.956 1.00 68.75 87 ARG A O 1
ATOM 729 N N . ASN A 1 88 ? 11.894 12.867 -13.179 1.00 68.62 88 ASN A N 1
ATOM 730 C CA . ASN A 1 88 ? 12.864 13.488 -12.281 1.00 68.62 88 ASN A CA 1
ATOM 731 C C . ASN A 1 88 ? 13.532 12.480 -11.334 1.00 68.62 88 ASN A C 1
ATOM 733 O O . ASN A 1 88 ? 14.244 12.891 -10.418 1.00 68.62 88 ASN A O 1
ATOM 737 N N . PHE A 1 89 ? 13.288 11.174 -11.497 1.00 74.81 89 PHE A N 1
ATOM 738 C CA . PHE A 1 89 ? 13.959 10.170 -10.681 1.00 74.81 89 PHE A CA 1
ATOM 739 C C . PHE A 1 89 ? 15.322 9.819 -11.281 1.00 74.81 89 PHE A C 1
ATOM 741 O O . PHE A 1 89 ? 15.428 9.609 -12.487 1.00 74.81 89 PHE A O 1
ATOM 748 N N . PRO A 1 90 ? 16.372 9.718 -10.449 1.00 75.31 90 PRO A N 1
ATOM 749 C CA . PRO A 1 90 ? 17.736 9.510 -10.932 1.00 75.31 90 PRO A CA 1
ATOM 750 C C . PRO A 1 90 ? 17.952 8.133 -11.575 1.00 75.31 90 PRO A C 1
ATOM 752 O O . PRO A 1 90 ? 18.946 7.920 -12.261 1.00 75.31 90 PRO A O 1
ATOM 755 N N . THR A 1 91 ? 17.055 7.173 -11.343 1.00 81.19 91 THR A N 1
ATOM 756 C CA . THR A 1 91 ? 17.154 5.822 -11.897 1.00 81.19 91 THR A CA 1
ATOM 757 C C . THR A 1 91 ? 15.776 5.192 -12.048 1.00 81.19 91 THR A C 1
ATOM 759 O O . THR A 1 91 ? 14.854 5.563 -11.333 1.00 81.19 91 THR A O 1
ATOM 762 N N . ASP A 1 92 ? 15.644 4.183 -12.906 1.00 81.44 92 ASP A N 1
ATOM 763 C CA . ASP A 1 92 ? 14.411 3.404 -13.089 1.00 81.44 92 ASP A CA 1
ATOM 764 C C . ASP A 1 92 ? 14.240 2.260 -12.072 1.00 81.44 92 ASP A C 1
ATOM 766 O O . ASP A 1 92 ? 13.211 1.576 -12.054 1.00 81.44 92 ASP A O 1
ATOM 770 N N . MET A 1 93 ? 15.214 2.072 -11.174 1.00 84.94 93 MET A N 1
ATOM 771 C CA . MET A 1 93 ? 15.210 1.013 -10.155 1.00 84.94 93 MET A CA 1
ATOM 772 C C . MET A 1 93 ? 14.033 1.089 -9.172 1.00 84.94 93 MET A C 1
ATOM 774 O O . MET A 1 93 ? 13.728 0.093 -8.523 1.00 84.94 93 MET A O 1
ATOM 778 N N . TRP A 1 94 ? 13.316 2.213 -9.073 1.00 87.31 94 TRP A N 1
ATOM 779 C CA . TRP A 1 94 ? 12.103 2.306 -8.248 1.00 87.31 94 TRP A CA 1
ATOM 780 C C . TRP A 1 94 ? 10.911 1.536 -8.842 1.00 87.31 94 TRP A C 1
ATOM 782 O O . TRP A 1 94 ? 10.028 1.131 -8.089 1.00 87.31 94 TRP A O 1
ATOM 792 N N . LYS A 1 95 ? 10.866 1.296 -10.163 1.00 88.31 95 LYS A N 1
ATOM 793 C CA . LYS A 1 95 ? 9.772 0.566 -10.835 1.00 88.31 95 LYS A CA 1
ATOM 794 C C . LYS A 1 95 ? 9.603 -0.879 -10.324 1.00 88.31 95 LYS A C 1
ATOM 796 O O . LYS A 1 95 ? 8.488 -1.221 -9.924 1.00 88.31 95 LYS A O 1
ATOM 801 N N . PRO A 1 96 ? 10.652 -1.730 -10.259 1.00 90.00 96 PRO A N 1
ATOM 802 C CA . PRO A 1 96 ? 10.508 -3.074 -9.695 1.00 90.00 96 PRO A CA 1
ATOM 803 C C . PRO A 1 96 ? 10.162 -3.029 -8.199 1.00 90.00 96 PRO A C 1
ATOM 805 O O . PRO A 1 96 ? 9.360 -3.835 -7.730 1.00 90.00 96 PRO A O 1
ATOM 808 N N . TRP A 1 97 ? 10.684 -2.049 -7.452 1.00 92.12 97 TRP A N 1
ATOM 809 C CA . TRP A 1 97 ? 10.313 -1.852 -6.048 1.00 92.12 97 TRP A CA 1
ATOM 810 C C . TRP A 1 97 ? 8.851 -1.438 -5.870 1.00 92.12 97 TRP A C 1
ATOM 812 O O . TRP A 1 97 ? 8.208 -1.923 -4.944 1.00 92.12 97 TRP A O 1
ATOM 822 N N . LYS A 1 98 ? 8.288 -0.619 -6.768 1.00 91.69 98 LYS A N 1
ATOM 823 C CA . LYS A 1 98 ? 6.854 -0.284 -6.787 1.00 91.69 98 LYS A CA 1
ATOM 824 C C . LYS A 1 98 ? 5.993 -1.526 -6.976 1.00 91.69 98 LYS A C 1
ATOM 826 O O . LYS A 1 98 ? 4.982 -1.669 -6.296 1.00 91.69 98 LYS A O 1
ATOM 831 N N . GLN A 1 99 ? 6.386 -2.422 -7.877 1.00 91.75 99 GLN A N 1
ATOM 832 C CA . GLN A 1 99 ? 5.654 -3.665 -8.108 1.00 91.75 99 GLN A CA 1
ATOM 833 C C . GLN A 1 99 ? 5.724 -4.597 -6.890 1.00 91.75 99 GLN A C 1
ATOM 835 O O . GLN A 1 99 ? 4.679 -5.036 -6.418 1.00 91.75 99 GLN A O 1
ATOM 840 N N . LYS A 1 100 ? 6.917 -4.812 -6.312 1.00 93.44 100 LYS A N 1
ATOM 841 C CA . LYS A 1 100 ? 7.069 -5.576 -5.057 1.00 93.44 100 LYS A CA 1
ATOM 842 C C . LYS A 1 100 ? 6.271 -4.961 -3.908 1.00 93.44 100 LYS A C 1
ATOM 844 O O . LYS A 1 100 ? 5.626 -5.673 -3.150 1.00 93.44 100 LYS A O 1
ATOM 849 N N . PHE A 1 101 ? 6.286 -3.636 -3.795 1.00 95.12 101 PHE A N 1
ATOM 850 C CA . PHE A 1 101 ? 5.512 -2.909 -2.797 1.00 95.12 101 PHE A CA 1
ATOM 851 C C . PHE A 1 101 ? 4.011 -3.167 -2.946 1.00 95.12 101 PHE A C 1
ATOM 853 O O . PHE A 1 101 ? 3.372 -3.536 -1.967 1.00 95.12 101 PHE A O 1
ATOM 860 N N . LEU A 1 102 ? 3.451 -3.016 -4.150 1.00 94.38 102 LEU A N 1
ATOM 861 C CA . LEU A 1 102 ? 2.023 -3.251 -4.382 1.00 94.38 102 LEU A CA 1
ATOM 862 C C . LEU A 1 102 ? 1.635 -4.714 -4.153 1.00 94.38 102 LEU A C 1
ATOM 864 O O . LEU A 1 102 ? 0.581 -4.964 -3.577 1.00 94.38 102 LEU A O 1
ATOM 868 N N . TYR A 1 103 ? 2.499 -5.662 -4.521 1.00 94.50 103 TYR A N 1
ATOM 869 C CA . TYR A 1 103 ? 2.309 -7.072 -4.182 1.00 94.50 103 TYR A CA 1
ATOM 870 C C . TYR A 1 103 ? 2.251 -7.286 -2.664 1.00 94.50 103 TYR A C 1
ATOM 872 O O . TYR A 1 103 ? 1.299 -7.867 -2.154 1.00 94.50 103 TYR A O 1
ATOM 880 N N . ASN A 1 104 ? 3.205 -6.726 -1.918 1.00 94.88 104 ASN A N 1
ATOM 881 C CA . ASN A 1 104 ? 3.213 -6.819 -0.457 1.00 94.88 104 ASN A CA 1
ATOM 882 C C . ASN A 1 104 ? 2.001 -6.123 0.181 1.00 94.88 104 ASN A C 1
ATOM 884 O O . ASN A 1 104 ? 1.510 -6.575 1.210 1.00 94.88 104 ASN A O 1
ATOM 888 N N . VAL A 1 105 ? 1.491 -5.040 -0.415 1.00 95.69 105 VAL A N 1
ATOM 889 C CA . VAL A 1 105 ? 0.224 -4.425 0.008 1.00 95.69 105 VAL A CA 1
ATOM 890 C C . VAL A 1 105 ? -0.938 -5.398 -0.198 1.00 95.69 105 VAL A C 1
ATOM 892 O O . VAL A 1 105 ? -1.767 -5.517 0.699 1.00 95.69 105 VAL A O 1
ATOM 895 N N . ALA A 1 106 ? -0.997 -6.100 -1.333 1.00 94.88 106 ALA A N 1
ATOM 896 C CA . ALA A 1 106 ? -2.034 -7.096 -1.609 1.00 94.88 106 ALA A CA 1
ATOM 897 C C . ALA A 1 106 ? -2.012 -8.232 -0.576 1.00 94.88 106 ALA A C 1
ATOM 899 O O . ALA A 1 106 ? -3.048 -8.534 0.016 1.00 94.88 106 ALA A O 1
ATOM 900 N N . VAL A 1 107 ? -0.824 -8.783 -0.304 1.00 94.06 107 VAL A N 1
ATOM 901 C CA . VAL A 1 107 ? -0.612 -9.843 0.696 1.00 94.06 107 VAL A CA 1
ATOM 902 C C . VAL A 1 107 ? -0.999 -9.360 2.095 1.00 94.06 107 VAL A C 1
ATOM 904 O O . VAL A 1 107 ? -1.790 -10.001 2.782 1.00 94.06 107 VAL A O 1
ATOM 907 N N . ASN A 1 108 ? -0.505 -8.191 2.515 1.00 94.06 108 ASN A N 1
ATOM 908 C CA . ASN A 1 108 ? -0.763 -7.673 3.860 1.00 94.06 108 ASN A CA 1
ATOM 909 C C . ASN A 1 108 ? -2.230 -7.264 4.082 1.00 94.06 108 ASN A C 1
ATOM 911 O O . ASN A 1 108 ? -2.674 -7.203 5.226 1.00 94.06 108 ASN A O 1
ATOM 915 N N . LEU A 1 109 ? -2.967 -6.940 3.015 1.00 92.62 109 LEU A N 1
ATOM 916 C CA . LEU A 1 109 ? -4.406 -6.660 3.061 1.00 92.62 109 LEU A CA 1
ATOM 917 C C . LEU A 1 109 ? -5.269 -7.905 2.800 1.00 92.62 109 LEU A C 1
ATOM 919 O O . LEU A 1 109 ? -6.492 -7.782 2.812 1.00 92.62 109 LEU A O 1
ATOM 923 N N . SER A 1 110 ? -4.651 -9.070 2.573 1.00 92.06 110 SER A N 1
ATOM 924 C CA . SER A 1 110 ? -5.326 -10.342 2.274 1.00 92.06 110 SER A CA 1
ATOM 925 C C . SER A 1 110 ? -6.277 -10.253 1.072 1.00 92.06 110 SER A C 1
ATOM 927 O O . SER A 1 110 ? -7.396 -10.760 1.106 1.00 92.06 110 SER A O 1
ATOM 929 N N . ILE A 1 111 ? -5.838 -9.554 0.021 1.00 88.50 111 ILE A N 1
ATOM 930 C CA . ILE A 1 111 ? -6.564 -9.417 -1.254 1.00 88.50 111 ILE A CA 1
ATOM 931 C C . ILE A 1 111 ? -6.211 -10.574 -2.213 1.00 88.50 111 ILE A C 1
ATOM 933 O O . ILE A 1 111 ? -6.979 -10.873 -3.127 1.00 88.50 111 ILE A O 1
ATOM 937 N N . VAL A 1 112 ? -5.060 -11.220 -1.994 1.00 83.69 112 VAL A N 1
ATOM 938 C CA . VAL A 1 112 ? -4.529 -12.380 -2.735 1.00 83.69 112 VAL A CA 1
ATOM 939 C C . VAL A 1 112 ? -4.088 -13.479 -1.786 1.00 83.69 112 VAL A C 1
ATOM 941 O O . VAL A 1 112 ? -3.803 -13.147 -0.611 1.00 83.69 112 VAL A O 1
#

pLDDT: mean 87.82, std 9.94, range [46.06, 96.19]

Mean predicted aligned error: 4.98 Å

Sequence (112 aa):
MAREWQQTKMTDFLLPDEVYYQCLWAVRDLRRMERAAMEMKKREGYSPLQIMNMEARVRAIRGALCQVPEAYREYIMRSIIAHDTGRNFPTDMWKPWKQKFLYNVAVNLSIV

Foldseek 3Di:
DDPVQDDPVPPVLDDDPVLLVVLLVLLLCLVVLVVVLVVLVVDPDDDPVNSVVSVLLNCQLVVLLVVAPPLLSVVLSCCSNVVDPCPVPPDPVSSVSNSSSSSSSCVSVVVD